Protein AF-A0A9N8QDC1-F1 (afdb_monomer_lite)

Radius of gyration: 28.28 Å; chains: 1; bounding box: 71×80×56 Å

Sequence (174 aa):
MQNKDEKDVITYRRSDTLEDVESVKEQYFSRNVVYALGLEDFGNGDDHCEAHYQGASHLERGQNYREALRSLPGGAPESHSFDLVPDTSHQDYKMISSPDALWHLFGEDLNVRRTTSRSKSGSGSDSGKSSNRVNGSGNSGNGGTSAGQPRFSRLSFGSLAGVALAGALFVGMA

Structure (mmCIF, N/CA/C/O backbone):
data_AF-A0A9N8QDC1-F1
#
_entry.id   AF-A0A9N8QDC1-F1
#
loop_
_atom_site.group_PDB
_atom_site.id
_atom_site.type_symbol
_atom_site.label_atom_id
_atom_site.label_alt_id
_atom_site.label_comp_id
_atom_site.label_asym_id
_atom_site.label_entity_id
_atom_site.label_seq_id
_atom_site.pdbx_PDB_ins_code
_atom_site.Cartn_x
_atom_site.Cartn_y
_atom_site.Cartn_z
_atom_site.occupancy
_atom_site.B_iso_or_equiv
_atom_site.auth_seq_id
_atom_site.auth_comp_id
_atom_site.auth_asym_id
_atom_site.auth_atom_id
_atom_site.pdbx_PDB_model_num
ATOM 1 N N . MET A 1 1 ? -14.831 11.101 22.172 1.00 46.69 1 MET A N 1
ATOM 2 C CA . MET A 1 1 ? -14.549 11.550 20.791 1.00 46.69 1 MET A CA 1
ATOM 3 C C . MET A 1 1 ? -15.651 12.518 20.401 1.00 46.69 1 MET A C 1
ATOM 5 O O . MET A 1 1 ? -16.798 12.241 20.714 1.00 46.69 1 MET A O 1
ATOM 9 N N . GLN A 1 2 ? -15.300 13.700 19.894 1.00 47.88 2 GLN A N 1
ATOM 10 C CA . GLN A 1 2 ? -16.259 14.776 19.618 1.00 47.88 2 GLN A CA 1
ATOM 11 C C . GLN A 1 2 ? -17.210 14.374 18.482 1.00 47.88 2 GLN A C 1
ATOM 13 O O . GLN A 1 2 ? -16.758 13.792 17.497 1.00 47.88 2 GLN A O 1
ATOM 18 N N . ASN A 1 3 ? -18.499 14.695 18.636 1.00 53.34 3 ASN A N 1
ATOM 19 C CA . ASN A 1 3 ? -19.496 14.625 17.569 1.00 53.34 3 ASN A CA 1
ATOM 20 C C . ASN A 1 3 ? -18.978 15.458 16.391 1.00 53.34 3 ASN A C 1
ATOM 22 O O . ASN A 1 3 ? -18.872 16.678 16.513 1.00 53.34 3 ASN A O 1
ATOM 26 N N . LYS A 1 4 ? -18.578 14.80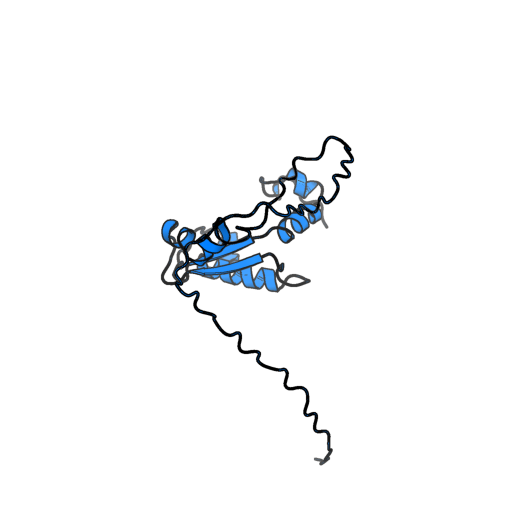8 15.296 1.00 59.44 4 LYS A N 1
ATOM 27 C CA . LYS A 1 4 ? -18.212 15.512 14.065 1.00 59.44 4 LYS A CA 1
ATOM 28 C C . LYS A 1 4 ? -19.496 15.898 13.343 1.00 59.44 4 LYS A C 1
ATOM 30 O O . LYS A 1 4 ? -20.404 15.075 13.246 1.00 59.44 4 LYS A O 1
ATOM 35 N N . ASP A 1 5 ? -19.565 17.130 12.847 1.00 70.38 5 ASP A N 1
ATOM 36 C CA . ASP A 1 5 ? -20.672 17.548 11.993 1.00 70.38 5 ASP A CA 1
ATOM 37 C C . ASP A 1 5 ? -20.720 16.654 10.747 1.00 70.38 5 ASP A C 1
ATOM 39 O O . ASP A 1 5 ? -19.682 16.279 10.203 1.00 70.38 5 ASP A O 1
ATOM 43 N N . GLU A 1 6 ? -21.923 16.348 10.255 1.00 72.19 6 GLU A N 1
ATOM 44 C CA . GLU A 1 6 ? -22.143 15.480 9.086 1.00 72.19 6 GLU A CA 1
ATOM 45 C C . GLU A 1 6 ? -21.295 15.897 7.868 1.00 72.19 6 GLU A C 1
ATOM 47 O O . GLU A 1 6 ? -20.765 15.060 7.134 1.00 72.19 6 GLU A O 1
ATOM 52 N N . LYS A 1 7 ? -21.127 17.210 7.690 1.00 72.25 7 LYS A N 1
ATOM 53 C CA . LYS A 1 7 ? -20.343 17.831 6.614 1.00 72.25 7 LYS A CA 1
ATOM 54 C C . LYS A 1 7 ? -18.840 17.520 6.679 1.00 72.25 7 LYS A C 1
ATOM 56 O O . LYS A 1 7 ? -18.177 17.578 5.650 1.00 72.25 7 LYS A O 1
ATOM 61 N N . ASP A 1 8 ? -18.320 17.171 7.856 1.00 73.62 8 ASP A N 1
ATOM 62 C CA . ASP A 1 8 ? -16.899 16.878 8.085 1.00 73.62 8 ASP A CA 1
ATOM 63 C C . ASP A 1 8 ? -16.592 15.371 7.939 1.00 73.62 8 ASP A C 1
ATOM 65 O O . ASP A 1 8 ? -15.474 14.920 8.205 1.00 73.62 8 ASP A O 1
ATOM 69 N N . VAL A 1 9 ? -17.586 14.572 7.531 1.00 76.56 9 VAL A N 1
ATOM 70 C CA . VAL A 1 9 ? -17.470 13.127 7.330 1.00 76.56 9 VAL A CA 1
ATOM 71 C C . VAL A 1 9 ? -17.576 12.792 5.841 1.00 76.56 9 VAL A C 1
ATOM 73 O O . VAL A 1 9 ? -18.493 13.234 5.137 1.00 76.56 9 VAL A O 1
ATOM 76 N N . ILE A 1 10 ? -16.636 11.970 5.364 1.00 79.00 10 ILE A N 1
ATOM 77 C CA . ILE A 1 10 ? -16.591 11.472 3.984 1.00 79.00 10 ILE A CA 1
ATOM 78 C C . ILE A 1 10 ? -17.947 10.895 3.552 1.00 79.00 10 ILE A C 1
ATOM 80 O O . ILE A 1 10 ? -18.615 10.203 4.313 1.00 79.00 10 ILE A O 1
ATOM 84 N N . THR A 1 11 ? -18.371 11.180 2.315 1.00 85.50 11 THR A N 1
ATOM 85 C CA . THR A 1 11 ? -19.681 10.731 1.800 1.00 85.50 11 THR A CA 1
ATOM 86 C C . THR A 1 11 ? -19.814 9.213 1.801 1.00 85.50 11 THR A C 1
ATOM 88 O O . THR A 1 11 ? -20.883 8.678 2.095 1.00 85.50 11 THR A O 1
ATOM 91 N N . TYR A 1 12 ? -18.729 8.502 1.498 1.00 83.69 12 TYR A N 1
ATOM 92 C CA . TYR A 1 12 ? -18.721 7.049 1.550 1.00 83.69 12 TYR A CA 1
ATOM 93 C C . TYR A 1 12 ? -18.806 6.558 3.001 1.00 83.69 12 TYR A C 1
ATOM 95 O O . TYR A 1 12 ? -17.956 6.895 3.820 1.00 83.69 12 TYR A O 1
ATOM 103 N N . ARG A 1 13 ? -19.826 5.737 3.295 1.00 84.50 13 ARG A N 1
ATOM 104 C CA . ARG A 1 13 ? -20.126 5.178 4.629 1.00 84.50 13 ARG A CA 1
ATOM 105 C C . ARG A 1 13 ? -20.351 6.216 5.734 1.00 84.50 13 ARG A C 1
ATOM 107 O O . ARG A 1 13 ? -20.135 5.916 6.906 1.00 84.50 13 ARG A O 1
ATOM 114 N N . ARG A 1 14 ? -20.840 7.410 5.377 1.00 88.44 14 ARG A N 1
ATOM 115 C CA . ARG A 1 14 ? -21.120 8.476 6.346 1.00 88.44 14 ARG A CA 1
ATOM 116 C C . ARG A 1 14 ? -22.014 8.012 7.500 1.00 88.44 14 ARG A C 1
ATOM 118 O O . ARG A 1 14 ? -21.666 8.247 8.651 1.00 88.44 14 ARG A O 1
ATOM 125 N N . SER A 1 15 ? -23.129 7.344 7.195 1.00 88.94 15 SER A N 1
ATOM 126 C CA . SER A 1 15 ? -24.059 6.806 8.199 1.00 88.94 15 SER A CA 1
ATOM 127 C C . SER A 1 15 ? -23.339 5.915 9.207 1.00 88.94 15 SER A C 1
ATOM 129 O O . SER A 1 15 ? -23.387 6.182 10.401 1.00 88.94 15 SER A O 1
ATOM 131 N N . ASP A 1 16 ? -22.575 4.940 8.716 1.00 88.94 16 ASP A N 1
ATOM 132 C CA . ASP A 1 16 ? -21.873 3.966 9.551 1.00 88.94 16 ASP A CA 1
ATOM 133 C C . ASP A 1 16 ? -20.843 4.655 10.451 1.00 88.94 16 ASP A C 1
ATOM 135 O O . ASP A 1 16 ? -20.706 4.316 11.618 1.00 88.94 16 ASP A O 1
ATOM 139 N N . THR A 1 17 ? -20.130 5.656 9.926 1.00 88.31 17 THR A N 1
ATOM 140 C CA . THR A 1 17 ? -19.155 6.419 10.717 1.00 88.31 17 THR A CA 1
ATOM 141 C C . THR A 1 17 ? -19.798 7.360 11.733 1.00 88.31 17 THR A C 1
ATOM 143 O O . THR A 1 17 ? -19.171 7.657 12.744 1.00 88.31 17 THR A O 1
ATOM 146 N N . LEU A 1 18 ? -21.013 7.857 11.484 1.00 87.75 18 LEU A N 1
ATOM 147 C CA . LEU A 1 18 ? -21.744 8.676 12.456 1.00 87.75 18 LEU A CA 1
ATOM 148 C C . LEU A 1 18 ? -22.352 7.816 13.570 1.00 87.75 18 LEU A C 1
ATOM 150 O O . LEU A 1 18 ? -22.450 8.280 14.703 1.00 87.75 18 LEU A O 1
ATOM 154 N N . GLU A 1 19 ? -22.737 6.580 13.251 1.00 89.69 19 GLU A N 1
ATOM 155 C CA . GLU A 1 19 ? -23.259 5.609 14.213 1.00 89.69 19 GLU A CA 1
ATOM 156 C C . GLU A 1 19 ? -22.143 4.995 15.068 1.00 89.69 19 GLU A C 1
ATOM 158 O O . GLU A 1 19 ? -22.218 5.030 16.296 1.00 89.69 19 GLU A O 1
ATOM 163 N N . ASP A 1 20 ? -21.106 4.446 14.428 1.00 90.38 20 ASP A N 1
ATOM 164 C CA . ASP A 1 20 ? -20.010 3.747 15.096 1.00 90.38 20 ASP A CA 1
ATOM 165 C C . ASP A 1 20 ? -18.712 3.774 14.267 1.00 90.38 20 ASP A C 1
ATOM 167 O O . ASP A 1 20 ? -18.434 2.923 13.415 1.00 90.38 20 ASP A O 1
ATOM 171 N N . VAL A 1 21 ? -17.861 4.757 14.568 1.00 89.19 21 VAL A N 1
ATOM 172 C CA . VAL A 1 21 ? -16.524 4.883 13.966 1.00 89.19 21 VAL A CA 1
ATOM 173 C C . VAL A 1 21 ? -15.652 3.654 14.235 1.00 89.19 21 VAL A C 1
ATOM 175 O O . VAL A 1 21 ? -14.810 3.316 13.398 1.00 89.19 21 VAL A O 1
ATOM 178 N N . GLU A 1 22 ? -15.796 3.009 15.392 1.00 91.25 22 GLU A N 1
ATOM 179 C CA . GLU A 1 22 ? -14.887 1.936 15.787 1.00 91.25 22 GLU A CA 1
ATOM 180 C C . GLU A 1 22 ? -15.192 0.653 15.014 1.00 91.25 22 GLU A C 1
ATOM 182 O O . GLU A 1 22 ? -14.280 0.075 14.425 1.00 91.25 22 GLU A O 1
ATOM 187 N N . SER A 1 23 ? -16.472 0.314 14.845 1.00 92.31 23 SER A N 1
ATOM 188 C CA . SER A 1 23 ? -16.906 -0.772 13.952 1.00 92.31 23 SER A CA 1
ATOM 189 C C . SER A 1 23 ? -16.387 -0.596 12.517 1.00 92.31 23 SER A C 1
ATOM 191 O O . SER A 1 23 ? -15.911 -1.545 11.884 1.00 92.31 23 SER A O 1
ATOM 193 N N . VAL A 1 24 ? -16.388 0.638 11.996 1.00 91.56 24 VAL A N 1
ATOM 194 C CA . VAL A 1 24 ? -15.843 0.930 10.659 1.00 91.56 24 VAL A CA 1
ATOM 195 C C . VAL A 1 24 ? -14.339 0.642 10.581 1.00 91.56 24 VAL A C 1
ATOM 197 O O . VAL A 1 24 ? -13.881 0.086 9.574 1.00 91.56 24 VAL A O 1
ATOM 200 N N . LYS A 1 25 ? -13.572 0.991 11.621 1.00 90.62 25 LYS A N 1
ATOM 201 C CA . LYS A 1 25 ? -12.129 0.710 11.691 1.00 90.62 25 LYS A CA 1
ATOM 202 C C . LYS A 1 25 ? -11.838 -0.773 11.872 1.00 90.62 25 LYS A C 1
ATOM 204 O O . LYS A 1 25 ? -11.004 -1.306 11.148 1.00 90.62 25 LYS A O 1
ATOM 209 N N . GLU A 1 26 ? -12.532 -1.453 12.777 1.00 92.25 26 GLU A N 1
ATOM 210 C CA . GLU A 1 26 ? -12.371 -2.895 12.996 1.00 92.25 26 GLU A CA 1
ATOM 211 C C . GLU A 1 26 ? -12.668 -3.679 11.715 1.00 92.25 26 GLU A C 1
ATOM 213 O O . GLU A 1 26 ? -11.930 -4.590 11.325 1.00 92.25 26 GLU A O 1
ATOM 218 N N . GLN A 1 27 ? -13.703 -3.271 10.978 1.00 92.94 27 GLN A N 1
ATOM 219 C CA . GLN A 1 27 ? -13.994 -3.853 9.676 1.00 92.94 27 GLN A CA 1
ATOM 220 C C . GLN A 1 27 ? -12.877 -3.587 8.657 1.00 92.94 27 GLN A C 1
ATOM 222 O O . GLN A 1 27 ? -12.616 -4.425 7.800 1.00 92.94 27 GLN A O 1
ATOM 227 N N . TYR A 1 28 ? -12.229 -2.424 8.700 1.00 92.31 28 TYR A N 1
ATOM 228 C CA . TYR A 1 28 ? -11.086 -2.142 7.836 1.00 92.31 28 TYR A CA 1
ATOM 229 C C . TYR A 1 28 ? -9.876 -3.020 8.181 1.00 92.31 28 TYR A C 1
ATOM 231 O O . TYR A 1 28 ? -9.305 -3.658 7.295 1.00 92.31 28 TYR A O 1
ATOM 239 N N . PHE A 1 29 ? -9.523 -3.096 9.463 1.00 93.81 29 PHE A N 1
ATOM 240 C CA . PHE A 1 29 ? -8.372 -3.863 9.934 1.00 93.81 29 PHE A CA 1
ATOM 241 C C . PHE A 1 29 ? -8.554 -5.377 9.799 1.00 93.81 29 PHE A C 1
ATOM 243 O O . PHE A 1 29 ? -7.569 -6.083 9.645 1.00 93.81 29 PHE A O 1
ATOM 250 N N . SER A 1 30 ? -9.791 -5.879 9.779 1.00 94.69 30 SER A N 1
ATOM 251 C CA . SER A 1 30 ? -10.082 -7.307 9.559 1.00 94.69 30 SER A CA 1
ATOM 252 C C . SER A 1 30 ? -10.076 -7.746 8.090 1.00 94.69 30 SER A C 1
ATOM 254 O O . SER A 1 30 ? -10.208 -8.938 7.810 1.00 94.69 30 SER A O 1
ATOM 256 N N . ARG A 1 31 ? -9.950 -6.821 7.130 1.00 94.38 31 ARG A N 1
ATOM 257 C CA . ARG A 1 31 ? -9.852 -7.175 5.705 1.00 94.38 31 ARG A CA 1
ATOM 258 C C . ARG A 1 31 ? -8.457 -7.673 5.361 1.00 94.38 31 ARG A C 1
ATOM 260 O O . ARG A 1 31 ? -7.473 -7.209 5.928 1.00 94.38 31 ARG A O 1
ATOM 267 N N . ASN A 1 32 ? -8.397 -8.531 4.347 1.00 94.62 32 ASN A N 1
ATOM 268 C CA . ASN A 1 32 ? -7.163 -8.812 3.628 1.00 94.62 32 ASN A CA 1
ATOM 269 C C . ASN A 1 32 ? -6.958 -7.700 2.596 1.00 94.62 32 ASN A C 1
ATOM 271 O O . ASN A 1 32 ? -7.783 -7.557 1.688 1.00 94.62 32 ASN A O 1
ATOM 275 N N . VAL A 1 33 ? -5.923 -6.880 2.773 1.00 96.56 33 VAL A N 1
ATOM 276 C CA . VAL A 1 33 ? -5.654 -5.716 1.915 1.00 96.56 33 VAL A CA 1
ATOM 277 C C . VAL A 1 33 ? -4.213 -5.759 1.441 1.00 96.56 33 VAL A C 1
ATOM 279 O O . VAL A 1 33 ? -3.295 -5.808 2.250 1.00 96.56 33 VAL A O 1
ATOM 282 N N . VAL A 1 34 ? -4.027 -5.694 0.128 1.00 96.88 34 VAL A N 1
ATOM 283 C CA . VAL A 1 34 ? -2.711 -5.625 -0.506 1.00 96.88 34 VAL A CA 1
ATOM 284 C C . VAL A 1 34 ? -2.542 -4.223 -1.080 1.00 96.88 34 VAL A C 1
ATOM 286 O O . VAL A 1 34 ? -3.344 -3.796 -1.915 1.00 96.88 34 VAL A O 1
ATOM 289 N N . TYR A 1 35 ? -1.517 -3.498 -0.637 1.00 97.44 35 TYR A N 1
ATOM 290 C CA . TYR A 1 35 ? -1.139 -2.204 -1.206 1.00 97.44 35 TYR A CA 1
ATOM 291 C C . TYR A 1 35 ? 0.034 -2.405 -2.165 1.00 97.44 35 TYR A C 1
ATOM 293 O O . TYR A 1 35 ? 1.166 -2.618 -1.734 1.00 97.44 35 TYR A O 1
ATOM 301 N N . ALA A 1 36 ? -0.221 -2.321 -3.466 1.00 97.75 36 ALA A N 1
ATOM 302 C CA . ALA A 1 36 ? 0.826 -2.423 -4.475 1.00 97.75 36 ALA A CA 1
ATOM 303 C C . ALA A 1 36 ? 1.372 -1.031 -4.828 1.00 97.75 36 ALA A C 1
ATOM 305 O O . ALA A 1 36 ? 0.604 -0.136 -5.184 1.00 97.75 36 ALA A O 1
ATOM 306 N N . LEU A 1 37 ? 2.693 -0.854 -4.754 1.00 98.19 37 LEU A N 1
ATOM 307 C CA . LEU A 1 37 ? 3.390 0.396 -5.065 1.00 98.19 37 LEU A CA 1
ATOM 308 C C . LEU A 1 37 ? 4.355 0.192 -6.237 1.00 98.19 37 LEU A C 1
ATOM 310 O O . LEU A 1 37 ? 5.266 -0.632 -6.157 1.00 98.19 37 LEU A O 1
ATOM 314 N N . GLY A 1 38 ? 4.185 0.969 -7.307 1.00 98.12 38 GLY A N 1
ATOM 315 C CA . GLY A 1 38 ? 5.151 1.025 -8.403 1.00 98.12 38 GLY A CA 1
ATOM 316 C C . GLY A 1 38 ? 6.407 1.782 -7.976 1.00 98.12 38 GLY A C 1
ATOM 317 O O . GLY A 1 38 ? 6.321 2.932 -7.541 1.00 98.12 38 GLY A O 1
ATOM 318 N N . LEU A 1 39 ? 7.581 1.158 -8.093 1.00 98.19 39 LEU A N 1
ATOM 319 C CA . LEU A 1 39 ? 8.848 1.756 -7.648 1.00 98.19 39 LEU A CA 1
ATOM 320 C C . LEU A 1 39 ? 9.322 2.941 -8.505 1.00 98.19 39 LEU A C 1
ATOM 322 O O . LEU A 1 39 ? 10.240 3.652 -8.099 1.00 98.19 39 LEU A O 1
ATOM 326 N N . GLU A 1 40 ? 8.682 3.181 -9.648 1.00 98.19 40 GLU A N 1
ATOM 327 C CA . GLU A 1 40 ? 8.928 4.333 -10.518 1.00 98.19 40 GLU A CA 1
ATOM 328 C C . GLU A 1 40 ? 7.745 5.322 -10.546 1.00 98.19 40 GLU A C 1
ATOM 330 O O . GLU A 1 40 ? 7.682 6.205 -11.408 1.00 98.19 40 GLU A O 1
ATOM 335 N N . ASP A 1 41 ? 6.762 5.188 -9.644 1.00 97.75 41 ASP A N 1
ATOM 336 C CA . ASP A 1 41 ? 5.574 6.054 -9.615 1.00 97.75 41 ASP A CA 1
ATOM 337 C C . ASP A 1 41 ? 5.831 7.374 -8.865 1.00 97.75 41 ASP A C 1
ATOM 339 O O . ASP A 1 41 ? 5.322 7.636 -7.773 1.00 97.75 41 ASP A O 1
ATOM 343 N N . PHE A 1 42 ? 6.669 8.219 -9.470 1.00 97.38 42 PHE A N 1
ATOM 344 C CA . PHE A 1 42 ? 7.043 9.539 -8.949 1.00 97.38 42 PHE A CA 1
ATOM 345 C C . PHE A 1 42 ? 6.061 10.659 -9.341 1.00 97.38 42 PHE A C 1
ATOM 347 O O . PHE A 1 42 ? 6.347 11.835 -9.115 1.00 97.38 42 PHE A O 1
ATOM 354 N N . GLY A 1 43 ? 4.923 10.326 -9.959 1.00 95.50 43 GLY A N 1
ATOM 355 C CA . GLY A 1 43 ? 3.909 11.310 -10.340 1.00 95.50 43 GLY A CA 1
ATOM 356 C C . GLY A 1 43 ? 3.257 11.964 -9.117 1.00 95.50 43 GLY A C 1
ATOM 357 O O . GLY A 1 43 ? 3.052 11.305 -8.101 1.00 95.50 43 GLY A O 1
ATOM 358 N N . ASN A 1 44 ? 2.918 13.256 -9.215 1.00 91.94 44 ASN A N 1
ATOM 359 C CA . ASN A 1 44 ? 2.299 14.001 -8.108 1.00 91.94 44 ASN A CA 1
ATOM 360 C C . ASN A 1 44 ? 0.857 13.541 -7.818 1.00 91.94 44 ASN A C 1
ATOM 362 O O . ASN A 1 44 ? 0.437 13.498 -6.667 1.00 91.94 44 ASN A O 1
ATOM 366 N N . GLY A 1 45 ? 0.092 13.189 -8.855 1.00 91.19 45 GLY A N 1
ATOM 367 C CA . GLY A 1 45 ? -1.329 12.874 -8.707 1.00 91.19 45 GLY A CA 1
ATOM 368 C C . GLY A 1 45 ? -2.138 14.087 -8.249 1.00 91.19 45 GLY A C 1
ATOM 369 O O . GLY A 1 45 ? -2.028 15.156 -8.842 1.00 91.19 45 GLY A O 1
ATOM 370 N N . ASP A 1 46 ? -2.941 13.899 -7.200 1.00 92.62 46 ASP A N 1
ATOM 371 C CA . ASP A 1 46 ? -3.698 14.957 -6.516 1.00 92.62 46 ASP A CA 1
ATOM 372 C C . ASP A 1 46 ? -2.762 16.033 -5.929 1.00 92.62 46 ASP A C 1
ATOM 374 O O . ASP A 1 46 ? -1.804 15.695 -5.231 1.00 92.62 46 ASP A O 1
ATOM 378 N N . ASP A 1 47 ? -3.034 17.306 -6.216 1.00 94.25 47 ASP A N 1
ATOM 379 C CA . ASP A 1 47 ? -2.249 18.484 -5.830 1.00 94.25 47 ASP A CA 1
ATOM 380 C C . ASP A 1 47 ? -2.862 19.295 -4.671 1.00 94.25 47 ASP A C 1
ATOM 382 O O . ASP A 1 47 ? -2.352 20.361 -4.313 1.00 94.25 47 ASP A O 1
ATOM 386 N N . HIS A 1 48 ? -3.925 18.797 -4.035 1.00 94.50 48 HIS A N 1
ATOM 387 C CA . HIS A 1 48 ? -4.487 19.429 -2.843 1.00 94.50 48 HIS A CA 1
ATOM 388 C C . HIS A 1 48 ? -3.567 19.264 -1.620 1.00 94.50 48 HIS A C 1
ATOM 390 O O . HIS A 1 48 ? -2.750 18.341 -1.517 1.00 94.50 48 HIS A O 1
ATOM 396 N N . CYS A 1 49 ? -3.710 20.167 -0.646 1.00 94.50 49 CYS A N 1
ATOM 397 C CA . CYS A 1 49 ? -2.872 20.213 0.557 1.00 94.50 49 CYS A CA 1
ATOM 398 C C . CYS A 1 49 ? -2.881 18.892 1.344 1.00 94.50 49 CYS A C 1
ATOM 400 O O . CYS A 1 49 ? -1.849 18.461 1.858 1.00 94.50 49 CYS A O 1
ATOM 402 N N . GLU A 1 50 ? -4.035 18.236 1.427 1.00 93.06 50 GLU A N 1
ATOM 403 C CA . GLU A 1 50 ? -4.243 16.967 2.124 1.00 93.06 50 GLU A CA 1
ATOM 404 C C . GLU A 1 50 ? -3.466 15.820 1.470 1.00 93.06 50 GLU A C 1
ATOM 406 O O . GLU A 1 50 ? -3.008 14.906 2.160 1.00 93.06 50 GLU A O 1
ATOM 411 N N . ALA A 1 51 ? -3.302 15.874 0.148 1.00 94.75 51 ALA A N 1
ATOM 412 C CA . ALA A 1 51 ? -2.523 14.912 -0.614 1.00 94.75 51 ALA A CA 1
ATOM 413 C C . ALA A 1 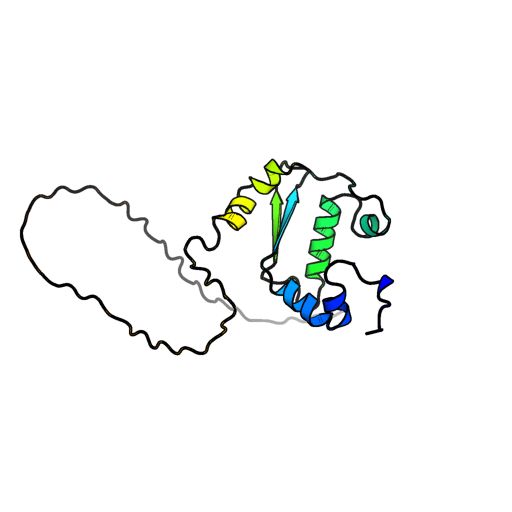51 ? -1.018 15.177 -0.447 1.00 94.75 51 ALA A C 1
ATOM 415 O O . ALA A 1 51 ? -0.251 14.251 -0.179 1.00 94.75 51 ALA A O 1
ATOM 416 N N . HIS A 1 52 ? -0.603 16.447 -0.483 1.00 95.31 52 HIS A N 1
ATOM 417 C CA . HIS A 1 52 ? 0.782 16.845 -0.212 1.00 95.31 52 HIS A CA 1
ATOM 418 C C . HIS A 1 52 ? 1.244 16.522 1.210 1.00 95.31 52 HIS A C 1
ATOM 420 O O . HIS A 1 52 ? 2.401 16.151 1.397 1.00 95.31 52 HIS A O 1
ATOM 426 N N . TYR A 1 53 ? 0.352 16.593 2.202 1.00 96.25 53 TYR A N 1
ATOM 427 C CA . TYR A 1 53 ? 0.651 16.145 3.566 1.00 96.25 53 TYR A CA 1
ATOM 428 C C . TYR A 1 53 ? 1.063 14.665 3.618 1.00 96.25 53 TYR A C 1
ATOM 430 O O . TYR A 1 53 ? 1.878 14.277 4.452 1.00 96.25 53 TYR A O 1
ATOM 438 N N . GLN A 1 54 ? 0.522 13.838 2.721 1.00 97.19 54 GLN A N 1
ATOM 439 C CA . GLN A 1 54 ? 0.835 12.411 2.653 1.00 97.19 54 GLN A CA 1
ATOM 440 C C . GLN A 1 54 ? 2.136 12.133 1.884 1.00 97.19 54 GLN A C 1
ATOM 442 O O . GLN A 1 54 ? 2.734 11.081 2.087 1.00 97.19 54 GLN A O 1
ATOM 447 N N . GLY A 1 55 ? 2.589 13.044 1.017 1.00 97.00 55 GLY A N 1
ATOM 448 C CA . GLY A 1 55 ? 3.817 12.913 0.223 1.00 97.00 55 GLY A CA 1
ATOM 449 C C . GLY A 1 55 ? 3.741 13.655 -1.118 1.00 97.00 55 GLY A C 1
ATOM 450 O O . GLY A 1 55 ? 2.654 13.983 -1.606 1.00 97.00 55 GLY A O 1
ATOM 451 N N . ALA A 1 56 ? 4.897 13.901 -1.738 1.00 95.56 56 ALA A N 1
ATOM 452 C CA . ALA A 1 56 ? 5.027 14.640 -2.998 1.00 95.56 56 ALA A CA 1
ATOM 453 C C . ALA A 1 56 ? 4.854 13.772 -4.259 1.00 95.56 56 ALA A C 1
ATOM 455 O O . ALA A 1 56 ? 4.779 14.305 -5.363 1.00 95.56 56 ALA A O 1
ATOM 456 N N . SER A 1 57 ? 4.790 12.447 -4.115 1.00 97.06 57 SER A N 1
ATOM 457 C CA . SER A 1 57 ? 4.525 11.509 -5.213 1.00 97.06 57 SER A CA 1
ATOM 458 C C . SER A 1 57 ? 3.658 10.334 -4.768 1.00 97.06 57 SER A C 1
ATOM 460 O O . SER A 1 57 ? 3.546 10.074 -3.568 1.00 97.06 57 SER A O 1
ATOM 462 N N . HIS A 1 58 ? 3.078 9.586 -5.711 1.00 97.44 58 HIS A N 1
ATOM 463 C CA . HIS A 1 58 ? 2.330 8.361 -5.401 1.00 97.44 58 HIS A CA 1
ATOM 464 C C . HIS A 1 58 ? 3.159 7.357 -4.588 1.00 97.44 58 HIS A C 1
ATOM 466 O O . HIS A 1 58 ? 2.683 6.850 -3.568 1.00 97.44 58 HIS A O 1
ATOM 472 N N . LEU A 1 59 ? 4.411 7.111 -4.990 1.00 97.81 59 LEU A N 1
ATOM 473 C CA . LEU A 1 59 ? 5.305 6.204 -4.272 1.00 97.81 59 LEU A CA 1
ATOM 474 C C . LEU A 1 59 ? 5.589 6.691 -2.845 1.00 97.81 59 LEU A C 1
ATOM 476 O O . LEU A 1 59 ? 5.493 5.905 -1.902 1.00 97.81 59 LEU A O 1
ATOM 480 N N . GLU A 1 60 ? 5.898 7.979 -2.671 1.00 97.81 60 GLU A N 1
ATOM 481 C CA . GLU A 1 60 ? 6.160 8.551 -1.344 1.00 97.81 60 GLU A CA 1
ATOM 482 C C . GLU A 1 60 ? 4.918 8.480 -0.446 1.00 97.81 60 GLU A C 1
ATOM 484 O O . GLU A 1 60 ? 5.021 8.082 0.714 1.00 97.81 60 GLU A O 1
ATOM 489 N N . ARG A 1 61 ? 3.728 8.763 -0.990 1.00 98.38 61 ARG A N 1
ATOM 490 C CA . ARG A 1 61 ? 2.456 8.621 -0.264 1.00 98.38 61 ARG A CA 1
ATOM 491 C C . ARG A 1 61 ? 2.236 7.191 0.210 1.00 98.38 61 ARG A C 1
ATOM 493 O O . ARG A 1 61 ? 1.893 6.981 1.370 1.00 98.38 61 ARG A O 1
ATOM 500 N N . GLY A 1 62 ? 2.480 6.205 -0.651 1.00 97.38 62 GLY A N 1
ATOM 501 C CA . GLY A 1 62 ? 2.379 4.791 -0.289 1.00 97.38 62 GLY A CA 1
ATOM 502 C C . GLY A 1 62 ? 3.373 4.372 0.799 1.00 97.38 62 GLY A C 1
ATOM 503 O O . GLY A 1 62 ? 3.012 3.646 1.727 1.00 97.38 62 GLY A O 1
ATOM 504 N N . GLN A 1 63 ? 4.613 4.860 0.728 1.00 98.00 63 GLN A N 1
ATOM 505 C CA . GLN A 1 63 ? 5.640 4.598 1.742 1.00 98.00 63 GLN A CA 1
ATOM 506 C C . GLN A 1 63 ? 5.287 5.245 3.085 1.00 98.00 63 GLN A C 1
ATOM 508 O O . GLN A 1 63 ? 5.328 4.571 4.114 1.00 98.00 63 GLN A O 1
ATOM 513 N N . ASN A 1 64 ? 4.863 6.508 3.078 1.00 98.19 64 ASN A N 1
ATOM 514 C CA . ASN A 1 64 ? 4.418 7.207 4.282 1.00 98.19 64 ASN A CA 1
ATOM 515 C C . ASN A 1 64 ? 3.174 6.548 4.882 1.00 98.19 64 ASN A C 1
ATOM 517 O O . ASN A 1 64 ? 3.083 6.401 6.100 1.00 98.19 64 ASN A O 1
ATOM 521 N N . TYR A 1 65 ? 2.250 6.072 4.044 1.00 97.44 65 TYR A N 1
ATOM 522 C CA . TYR A 1 65 ? 1.088 5.314 4.493 1.00 97.44 65 TYR A CA 1
ATOM 523 C C . TYR A 1 65 ? 1.480 3.991 5.169 1.00 97.44 65 TYR A C 1
ATOM 525 O O . TYR A 1 65 ? 0.936 3.643 6.220 1.00 97.44 65 TYR A O 1
ATOM 533 N N . ARG A 1 66 ? 2.475 3.278 4.626 1.00 97.19 66 ARG A N 1
ATOM 534 C CA . ARG A 1 66 ? 3.035 2.074 5.257 1.00 97.19 66 ARG A CA 1
ATOM 535 C C . ARG A 1 66 ? 3.605 2.367 6.641 1.00 97.19 66 ARG A C 1
ATOM 537 O O . ARG A 1 66 ? 3.341 1.612 7.577 1.00 97.19 66 ARG A O 1
ATOM 544 N N . GLU A 1 67 ? 4.372 3.445 6.785 1.00 97.62 67 GLU A N 1
ATOM 545 C CA . GLU A 1 67 ? 4.925 3.823 8.089 1.00 97.62 67 GLU A CA 1
ATOM 546 C C . GLU A 1 67 ? 3.830 4.298 9.058 1.00 97.62 67 GLU A C 1
ATOM 548 O O . GLU A 1 67 ? 3.857 3.941 10.237 1.00 97.62 67 GLU A O 1
ATOM 553 N N . ALA A 1 68 ? 2.805 4.998 8.561 1.00 96.69 68 ALA A N 1
ATOM 554 C CA . ALA A 1 68 ? 1.635 5.368 9.353 1.00 96.69 68 ALA A CA 1
ATOM 555 C C . ALA A 1 68 ? 0.915 4.130 9.914 1.00 96.69 68 ALA A C 1
ATOM 557 O O . ALA A 1 68 ? 0.659 4.078 11.118 1.00 96.69 68 ALA A O 1
ATOM 558 N N . LEU A 1 69 ? 0.662 3.102 9.092 1.00 95.75 69 LEU A N 1
ATOM 559 C CA . LEU A 1 69 ? 0.073 1.838 9.555 1.00 95.75 69 LEU A CA 1
ATOM 560 C C . LEU A 1 69 ? 0.938 1.149 10.615 1.00 95.75 69 LEU A C 1
ATOM 562 O O . LEU A 1 69 ? 0.417 0.679 11.623 1.00 95.75 69 LEU A O 1
ATOM 566 N N . ARG A 1 70 ? 2.261 1.118 10.428 1.00 95.62 70 ARG A N 1
ATOM 567 C CA . ARG A 1 70 ? 3.190 0.523 11.405 1.00 95.62 70 ARG A CA 1
ATOM 568 C C . ARG A 1 70 ? 3.220 1.269 12.736 1.00 95.62 70 ARG A C 1
ATOM 570 O O . ARG A 1 70 ? 3.481 0.648 13.761 1.00 95.62 70 ARG A O 1
ATOM 577 N N . SER A 1 71 ? 2.956 2.574 12.720 1.00 96.50 71 SER A N 1
ATOM 578 C CA . SER A 1 71 ? 2.912 3.411 13.924 1.00 96.50 71 SER A CA 1
ATOM 579 C C . SER A 1 71 ? 1.613 3.292 14.731 1.00 96.50 71 SER A C 1
ATOM 581 O O . SER A 1 71 ? 1.524 3.857 15.823 1.00 96.50 71 SER A O 1
ATOM 583 N N . LEU A 1 72 ? 0.603 2.574 14.222 1.00 92.81 72 LEU A N 1
ATOM 584 C CA . LEU A 1 72 ? -0.644 2.361 14.949 1.00 92.81 72 LEU A CA 1
ATOM 585 C C . LEU A 1 72 ? -0.402 1.570 16.247 1.00 92.81 72 LEU A C 1
ATOM 587 O O . LEU A 1 72 ? 0.484 0.712 16.304 1.00 92.81 72 LEU A O 1
ATOM 591 N N . PRO A 1 73 ? -1.211 1.794 17.299 1.00 90.62 73 PRO A N 1
ATOM 592 C CA . PRO A 1 73 ? -1.224 0.914 18.461 1.00 90.62 73 PRO A CA 1
ATOM 593 C C . PRO A 1 73 ? -1.543 -0.526 18.035 1.00 90.62 73 PRO A C 1
ATOM 595 O O . PRO A 1 73 ? -2.595 -0.776 17.457 1.00 90.62 73 PRO A O 1
ATOM 598 N N . GLY A 1 74 ? -0.635 -1.466 18.313 1.00 89.12 74 GLY A N 1
ATOM 599 C CA . GLY A 1 74 ? -0.740 -2.854 17.837 1.00 89.12 74 GLY A CA 1
ATOM 600 C C . GLY A 1 74 ? -0.051 -3.129 16.494 1.00 89.12 74 GLY A C 1
ATOM 601 O O . GLY A 1 74 ? 0.011 -4.283 16.084 1.00 89.12 74 GLY A O 1
ATOM 602 N N . GLY A 1 75 ? 0.533 -2.109 15.859 1.00 92.12 75 GLY A N 1
ATOM 603 C CA . GLY A 1 75 ? 1.227 -2.218 14.578 1.00 92.12 75 GLY A CA 1
ATOM 604 C C . GLY A 1 75 ? 0.283 -2.265 13.375 1.00 92.12 75 GLY A C 1
ATOM 605 O O . GLY A 1 75 ? -0.927 -2.071 13.490 1.00 92.12 75 GLY A O 1
ATOM 606 N N . ALA A 1 76 ? 0.856 -2.518 12.197 1.00 92.88 76 ALA A N 1
ATOM 607 C CA . ALA A 1 76 ? 0.068 -2.746 10.991 1.00 92.88 76 ALA A CA 1
ATOM 608 C C . ALA A 1 76 ? -0.727 -4.063 11.125 1.00 92.88 76 ALA A C 1
ATOM 610 O O . ALA A 1 76 ? -0.177 -5.030 11.659 1.00 92.88 76 ALA A O 1
ATOM 611 N N . PRO A 1 77 ? -1.980 -4.139 10.633 1.00 95.00 77 PRO A N 1
ATOM 612 C CA . PRO A 1 77 ? -2.751 -5.380 10.667 1.00 95.00 77 PRO A CA 1
ATOM 613 C C . PRO A 1 77 ? -2.017 -6.519 9.954 1.00 95.00 77 PRO A C 1
ATOM 615 O O . PRO A 1 77 ? -1.501 -6.326 8.857 1.00 95.00 77 PRO A O 1
ATOM 618 N N . GLU A 1 78 ? -2.012 -7.720 10.536 1.00 94.19 78 GLU A N 1
ATOM 619 C CA . GLU A 1 78 ? -1.333 -8.887 9.942 1.00 94.19 78 GLU A CA 1
ATOM 620 C C . GLU A 1 78 ? -1.935 -9.311 8.593 1.00 94.19 78 GLU A C 1
ATOM 622 O O . GLU A 1 78 ? -1.255 -9.918 7.770 1.00 94.19 78 GLU A O 1
ATOM 627 N N . SER A 1 79 ? -3.205 -8.979 8.351 1.00 94.69 79 SER A N 1
ATOM 628 C CA . SER A 1 79 ? -3.907 -9.229 7.088 1.00 94.69 79 SER A CA 1
ATOM 629 C C . SER A 1 79 ? -3.613 -8.183 6.006 1.00 94.69 79 SER A C 1
ATOM 631 O O . SER A 1 79 ? -4.181 -8.246 4.914 1.00 94.69 79 SER A O 1
ATOM 633 N N . HIS A 1 80 ? -2.785 -7.179 6.300 1.00 96.88 80 HIS A N 1
ATOM 634 C CA . HIS A 1 80 ? -2.412 -6.129 5.359 1.00 96.88 80 HIS A CA 1
ATOM 635 C C . HIS A 1 80 ? -0.979 -6.358 4.868 1.00 96.88 80 HIS A C 1
ATOM 637 O O . HIS A 1 80 ? -0.062 -6.516 5.673 1.00 96.88 80 HIS A O 1
ATOM 643 N N . SER A 1 81 ? -0.764 -6.333 3.555 1.00 96.06 81 SER A N 1
ATOM 644 C CA . SER A 1 81 ? 0.555 -6.511 2.933 1.00 96.06 81 SER A CA 1
ATOM 645 C C . SER A 1 81 ? 0.887 -5.379 1.962 1.00 96.06 81 SER A C 1
ATOM 647 O O . SER A 1 81 ? 0.014 -4.635 1.516 1.00 96.06 81 SER A O 1
ATOM 649 N N . PHE A 1 82 ? 2.178 -5.222 1.666 1.00 97.38 82 PHE A N 1
ATOM 650 C CA . PHE A 1 82 ? 2.685 -4.232 0.721 1.00 97.38 82 PHE A CA 1
ATOM 651 C C . PHE A 1 82 ? 3.549 -4.916 -0.327 1.00 97.38 82 PHE A C 1
ATOM 653 O O . PHE A 1 82 ? 4.583 -5.487 0.027 1.00 97.38 82 PHE A O 1
ATOM 660 N N . ASP A 1 83 ? 3.182 -4.738 -1.589 1.00 97.56 83 ASP A N 1
ATOM 661 C CA . ASP A 1 83 ? 3.927 -5.260 -2.728 1.00 97.56 83 ASP A CA 1
ATOM 662 C C . ASP A 1 83 ? 4.650 -4.112 -3.421 1.00 97.56 83 ASP A C 1
ATOM 664 O O . ASP A 1 83 ? 4.080 -3.047 -3.668 1.00 97.56 83 ASP A O 1
ATOM 668 N N . LEU A 1 84 ? 5.928 -4.315 -3.726 1.00 97.62 84 LEU A N 1
ATOM 669 C CA . LEU A 1 84 ? 6.742 -3.336 -4.437 1.00 97.62 84 LEU A CA 1
ATOM 670 C C . LEU A 1 84 ? 6.971 -3.846 -5.852 1.00 97.62 84 LEU A C 1
ATOM 672 O O . LEU A 1 84 ? 7.670 -4.838 -6.048 1.00 97.62 84 LEU A O 1
ATOM 676 N N . VAL A 1 85 ? 6.398 -3.159 -6.834 1.00 98.06 85 VAL A N 1
ATOM 677 C CA . VAL A 1 85 ? 6.453 -3.576 -8.234 1.00 98.06 85 VAL A CA 1
ATOM 678 C C . VAL A 1 85 ? 7.629 -2.862 -8.915 1.00 98.06 85 VAL A C 1
ATOM 680 O O . VAL A 1 85 ? 7.572 -1.640 -9.097 1.00 98.06 85 VAL A O 1
ATOM 683 N N . PRO A 1 86 ? 8.716 -3.577 -9.267 1.00 97.31 86 PRO A N 1
ATOM 684 C CA . PRO A 1 86 ? 9.877 -2.975 -9.918 1.00 97.31 86 PRO A CA 1
ATOM 685 C C . PRO A 1 86 ? 9.557 -2.511 -11.343 1.00 97.31 86 PRO A C 1
ATOM 687 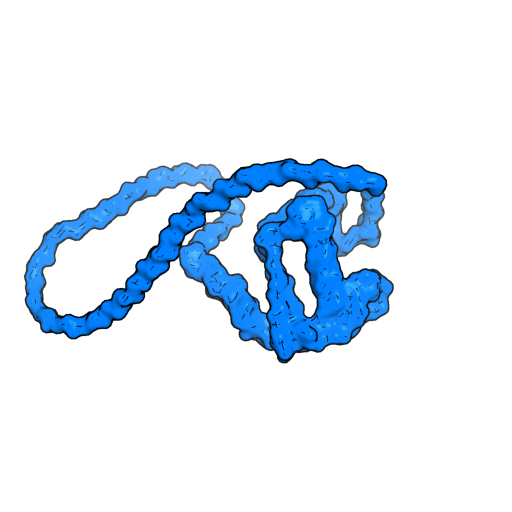O O . PRO A 1 86 ? 8.606 -2.988 -11.971 1.00 97.31 86 PRO A O 1
ATOM 690 N N . ASP A 1 87 ? 10.361 -1.570 -11.848 1.00 96.25 87 ASP A N 1
ATOM 691 C CA . ASP A 1 87 ? 10.325 -1.063 -13.232 1.00 96.25 87 ASP A CA 1
ATOM 692 C C . ASP A 1 87 ? 8.915 -0.637 -13.703 1.00 96.25 87 ASP A C 1
ATOM 694 O O . ASP A 1 87 ? 8.503 -0.830 -14.862 1.00 96.25 87 ASP A O 1
ATOM 698 N N . THR A 1 88 ? 8.124 -0.132 -12.752 1.00 97.62 88 THR A N 1
ATOM 699 C CA . THR A 1 88 ? 6.705 0.176 -12.917 1.00 97.62 88 THR A CA 1
ATOM 700 C C . THR A 1 88 ? 6.375 1.499 -12.246 1.00 97.62 88 THR A C 1
ATOM 702 O O . THR A 1 88 ? 6.657 1.713 -11.069 1.00 97.62 88 THR A O 1
ATOM 705 N N . SER A 1 89 ? 5.767 2.382 -13.027 1.00 95.94 89 SER A N 1
ATOM 706 C CA . SER A 1 89 ? 5.228 3.673 -12.621 1.00 95.94 89 SER A CA 1
ATOM 707 C C . SER A 1 89 ? 3.696 3.570 -12.581 1.00 95.94 89 SER A C 1
ATOM 709 O O . SER A 1 89 ? 3.147 2.525 -12.230 1.00 95.94 89 SER A O 1
ATOM 711 N N . HIS A 1 90 ? 2.988 4.619 -12.993 1.00 95.50 90 HIS A N 1
ATOM 712 C CA . HIS A 1 90 ? 1.528 4.665 -13.040 1.00 95.50 90 HIS A CA 1
ATOM 713 C C . HIS A 1 90 ? 0.939 3.932 -14.265 1.00 95.50 90 HIS A C 1
ATOM 715 O O . HIS A 1 90 ? 0.311 4.542 -15.133 1.00 95.50 90 HIS A O 1
ATOM 721 N N . GLN A 1 91 ? 1.201 2.625 -14.398 1.00 96.94 91 GLN A N 1
ATOM 722 C CA . GLN A 1 91 ? 0.644 1.794 -15.475 1.00 96.94 91 GLN A CA 1
ATOM 723 C C . GLN A 1 91 ? -0.194 0.632 -14.927 1.00 96.94 91 GLN A C 1
ATOM 725 O O . GLN A 1 91 ? 0.351 -0.389 -14.501 1.00 96.94 91 GLN A O 1
ATOM 730 N N . ASP A 1 92 ? -1.519 0.746 -15.045 1.00 95.44 92 ASP A N 1
ATOM 731 C CA . ASP A 1 92 ? -2.508 -0.217 -14.534 1.00 95.44 92 ASP A CA 1
ATOM 732 C C . ASP A 1 92 ? -2.180 -1.667 -14.893 1.00 95.44 92 ASP A C 1
ATOM 734 O O . ASP A 1 92 ? -2.186 -2.556 -14.040 1.00 95.44 92 ASP A O 1
ATOM 738 N N . TYR A 1 93 ? -1.857 -1.900 -16.169 1.00 96.50 93 TYR A N 1
ATOM 739 C CA . TYR A 1 93 ? -1.576 -3.240 -16.666 1.00 96.50 93 TYR A CA 1
ATOM 740 C C . TYR A 1 93 ? -0.382 -3.867 -15.945 1.00 96.50 93 TYR A C 1
ATOM 742 O O . TYR A 1 93 ? -0.494 -4.995 -15.484 1.00 96.50 93 TYR A O 1
ATOM 750 N N . LYS A 1 94 ? 0.728 -3.131 -15.793 1.00 97.12 94 LYS A N 1
ATOM 751 C CA . LYS A 1 94 ? 1.934 -3.648 -15.131 1.00 97.12 94 LYS A CA 1
ATOM 752 C C . LYS A 1 94 ? 1.692 -3.943 -13.650 1.00 97.12 94 LYS A C 1
ATOM 754 O O . LYS A 1 94 ? 2.196 -4.944 -13.151 1.00 97.12 94 LYS A O 1
ATOM 759 N N . MET A 1 95 ? 0.902 -3.109 -12.973 1.00 97.75 95 MET A N 1
ATOM 760 C CA . MET A 1 95 ? 0.560 -3.310 -11.563 1.00 97.75 95 MET A CA 1
ATOM 761 C C . MET A 1 95 ? -0.289 -4.573 -11.367 1.00 97.75 95 MET A C 1
ATOM 763 O O . MET A 1 95 ? 0.070 -5.437 -10.566 1.00 97.75 95 MET A O 1
ATOM 767 N N . ILE A 1 96 ? -1.374 -4.724 -12.139 1.00 96.00 96 ILE A N 1
ATOM 768 C CA . ILE A 1 96 ? -2.303 -5.864 -12.019 1.00 96.00 96 ILE A CA 1
ATOM 769 C C . ILE A 1 96 ? -1.684 -7.166 -12.543 1.00 96.00 96 ILE A C 1
ATOM 771 O O . ILE A 1 96 ? -1.954 -8.234 -11.998 1.00 96.00 96 ILE A O 1
ATOM 775 N N . SER A 1 97 ? -0.861 -7.103 -13.593 1.00 96.75 97 SER A N 1
ATOM 776 C CA . SER A 1 97 ? -0.200 -8.283 -14.162 1.00 96.75 97 SER A CA 1
ATOM 777 C C . SER A 1 97 ? 1.109 -8.648 -13.458 1.00 96.75 97 SER A C 1
ATOM 779 O O . SER A 1 97 ? 1.833 -9.512 -13.956 1.00 96.75 97 SER A O 1
ATOM 781 N N . SER A 1 98 ? 1.467 -7.971 -12.363 1.00 97.25 98 SER A N 1
ATOM 782 C CA . SER A 1 98 ? 2.661 -8.317 -11.594 1.00 97.25 98 SER A CA 1
ATOM 783 C C . SER A 1 98 ? 2.516 -9.723 -10.986 1.00 97.25 98 SER A C 1
ATOM 785 O O . SER A 1 98 ? 1.397 -10.142 -10.672 1.00 97.25 98 SER A O 1
ATOM 787 N N . PRO A 1 99 ? 3.615 -10.487 -10.829 1.00 97.00 99 PRO A N 1
ATOM 788 C CA . PRO A 1 99 ? 3.549 -11.827 -10.246 1.00 97.00 99 PRO A CA 1
ATOM 789 C C . PRO A 1 99 ? 2.857 -11.855 -8.878 1.00 97.00 99 PRO A C 1
ATOM 791 O O . PRO A 1 99 ? 2.030 -12.736 -8.644 1.00 97.00 99 PRO A O 1
ATOM 794 N N . ASP A 1 100 ? 3.137 -10.865 -8.027 1.00 96.88 100 ASP A N 1
ATOM 795 C CA . ASP A 1 100 ? 2.559 -10.758 -6.684 1.00 96.88 100 ASP A CA 1
ATOM 796 C C . ASP A 1 100 ? 1.057 -10.445 -6.747 1.00 96.88 100 ASP A C 1
ATOM 798 O O . ASP A 1 100 ? 0.255 -11.153 -6.138 1.00 96.88 100 ASP A O 1
ATOM 802 N N . ALA A 1 101 ? 0.633 -9.490 -7.587 1.00 96.25 101 ALA A N 1
ATOM 803 C CA . ALA A 1 101 ? -0.791 -9.197 -7.766 1.00 96.25 101 ALA A CA 1
ATOM 804 C C . ALA A 1 101 ? -1.570 -10.412 -8.296 1.00 96.25 101 ALA A C 1
ATOM 806 O O . ALA A 1 101 ? -2.656 -10.720 -7.802 1.00 96.25 101 ALA A O 1
ATOM 807 N N . LEU A 1 102 ? -1.020 -11.142 -9.272 1.00 96.56 102 LEU A N 1
ATOM 808 C CA . LEU A 1 102 ? -1.650 -12.360 -9.789 1.00 96.56 102 LEU A CA 1
ATOM 809 C C . LEU A 1 102 ? -1.714 -13.466 -8.731 1.00 96.56 102 LEU A C 1
ATOM 811 O O . LEU A 1 102 ? -2.707 -14.196 -8.675 1.00 96.56 102 LEU A O 1
ATOM 815 N N . TRP A 1 103 ? -0.690 -13.580 -7.884 1.00 96.25 103 TRP A N 1
ATOM 816 C CA . TRP A 1 103 ? -0.702 -14.498 -6.753 1.00 96.25 103 TRP A CA 1
ATOM 817 C C . TRP A 1 103 ? -1.794 -14.129 -5.744 1.00 96.25 103 TRP A C 1
ATOM 819 O O . TRP A 1 103 ? -2.617 -14.982 -5.430 1.00 96.25 103 TRP A O 1
ATOM 829 N N . HIS A 1 104 ? -1.896 -12.873 -5.315 1.00 95.25 104 HIS A N 1
ATOM 830 C CA . HIS A 1 104 ? -2.952 -12.436 -4.396 1.00 95.25 104 HIS A CA 1
ATOM 831 C C . HIS A 1 104 ? -4.366 -12.596 -4.977 1.00 95.25 104 HIS A C 1
ATOM 833 O O . HIS A 1 104 ? -5.294 -13.022 -4.288 1.00 95.25 104 HIS A O 1
ATOM 839 N N . LEU A 1 105 ? -4.553 -12.289 -6.264 1.00 92.69 105 LEU A N 1
ATOM 840 C CA . LEU A 1 105 ? -5.868 -12.350 -6.908 1.00 92.69 105 LEU A CA 1
ATOM 841 C C . LEU A 1 105 ? -6.331 -13.780 -7.204 1.00 92.69 105 LEU A C 1
ATOM 843 O O . LEU A 1 105 ? -7.520 -14.084 -7.071 1.00 92.69 105 LEU A O 1
ATOM 847 N N . PHE A 1 106 ? -5.413 -14.637 -7.655 1.00 93.50 106 PHE A N 1
ATOM 848 C CA . PHE A 1 106 ? -5.759 -15.938 -8.226 1.00 93.50 106 PHE A CA 1
ATOM 849 C C . PHE A 1 106 ? -4.992 -17.110 -7.639 1.00 93.50 106 PHE A C 1
ATOM 851 O O . PHE A 1 106 ? -5.392 -18.231 -7.910 1.00 93.50 106 PHE A O 1
ATOM 858 N N . GLY A 1 107 ? -3.890 -16.893 -6.928 1.00 92.81 107 GLY A N 1
ATOM 859 C CA . GLY A 1 107 ? -3.040 -17.942 -6.361 1.00 92.81 107 GLY A CA 1
ATOM 860 C C . GLY A 1 107 ? -3.376 -18.272 -4.909 1.00 92.81 107 GLY A C 1
ATOM 861 O O . GLY A 1 107 ? -3.456 -19.445 -4.524 1.00 92.81 107 GLY A O 1
ATOM 862 N N . GLU A 1 108 ? -3.617 -17.238 -4.111 1.00 90.88 108 GLU A N 1
ATOM 863 C CA . GLU A 1 108 ? -4.032 -17.373 -2.725 1.00 90.88 108 GLU A CA 1
ATOM 864 C C . GLU A 1 108 ? -5.365 -18.106 -2.635 1.00 90.88 108 GLU A C 1
ATOM 866 O O . GLU A 1 108 ? -6.288 -17.893 -3.425 1.00 90.88 108 GLU A O 1
ATOM 871 N N . ASP A 1 109 ? -5.463 -19.009 -1.660 1.00 86.69 109 ASP A N 1
ATOM 872 C CA . ASP A 1 109 ? -6.689 -19.751 -1.385 1.00 86.69 109 ASP A CA 1
ATOM 873 C C . ASP A 1 109 ? -7.245 -20.561 -2.570 1.00 86.69 109 ASP A C 1
ATOM 875 O O . ASP A 1 109 ? -8.399 -20.991 -2.529 1.00 86.69 109 ASP A O 1
ATOM 879 N N . LEU A 1 110 ? -6.429 -20.871 -3.587 1.00 87.25 110 LEU A N 1
ATOM 880 C CA . LEU A 1 110 ? -6.844 -21.688 -4.738 1.00 87.25 110 LEU A CA 1
ATOM 881 C C . LEU A 1 110 ? -7.481 -23.026 -4.346 1.00 87.25 110 LEU A C 1
ATOM 883 O O . LEU A 1 110 ? -8.344 -23.547 -5.048 1.00 87.25 110 LEU A O 1
ATOM 887 N N . ASN A 1 111 ? -7.056 -23.579 -3.210 1.00 85.38 111 ASN A N 1
ATOM 888 C CA . ASN A 1 111 ? -7.549 -24.845 -2.672 1.00 85.38 111 ASN A CA 1
ATOM 889 C C . ASN A 1 111 ? -8.474 -24.667 -1.456 1.00 85.38 111 ASN A C 1
ATOM 891 O O . ASN A 1 111 ? -8.854 -25.651 -0.819 1.00 85.38 111 ASN A O 1
ATOM 895 N N . VAL A 1 112 ? -8.842 -23.430 -1.117 1.00 86.25 112 VAL A N 1
ATOM 896 C CA . VAL A 1 112 ? -9.724 -23.114 0.007 1.00 86.25 112 VAL A CA 1
ATOM 897 C C . VAL A 1 112 ? -11.111 -22.803 -0.538 1.00 86.25 112 VAL A C 1
ATOM 899 O O . VAL A 1 112 ? -11.344 -21.817 -1.237 1.00 86.25 112 VAL A O 1
ATOM 902 N N . ARG A 1 113 ? -12.095 -23.634 -0.182 1.00 80.62 113 ARG A N 1
ATOM 903 C CA . ARG A 1 113 ? -13.494 -23.328 -0.487 1.00 80.62 113 ARG A CA 1
ATOM 904 C C . ARG A 1 113 ? -13.965 -22.202 0.430 1.00 80.62 113 ARG A C 1
ATOM 906 O O . ARG A 1 113 ? -14.440 -22.478 1.531 1.00 80.62 113 ARG A O 1
ATOM 913 N N . ARG A 1 114 ? -13.895 -20.951 -0.036 1.00 74.50 114 ARG A N 1
ATOM 914 C CA . ARG A 1 114 ? -14.570 -19.829 0.631 1.00 74.50 114 ARG A CA 1
ATOM 915 C C . ARG A 1 114 ? -16.066 -20.126 0.683 1.00 74.50 114 ARG A C 1
ATOM 917 O O . ARG A 1 114 ? -16.764 -20.106 -0.330 1.00 74.50 114 ARG A O 1
ATOM 924 N N . THR A 1 115 ? -16.564 -20.462 1.869 1.00 69.81 115 THR A N 1
ATOM 925 C CA . THR A 1 115 ? -18.000 -20.543 2.109 1.00 69.81 115 THR A CA 1
ATOM 926 C C . THR A 1 115 ? -18.542 -19.138 1.953 1.00 69.81 115 THR A C 1
ATOM 928 O O . THR A 1 115 ? -18.243 -18.274 2.774 1.00 69.81 115 THR A O 1
ATOM 931 N N . THR A 1 116 ? -19.314 -18.890 0.898 1.00 62.06 116 THR A N 1
ATOM 932 C CA . THR A 1 116 ? -20.103 -17.669 0.827 1.00 62.06 116 THR A CA 1
ATOM 933 C C . THR A 1 116 ? -21.039 -17.703 2.026 1.00 62.06 116 THR A C 1
ATOM 935 O O . THR A 1 116 ? -21.956 -18.522 2.106 1.00 62.06 116 THR A O 1
ATOM 938 N N . SER A 1 117 ? -20.766 -16.860 3.016 1.00 52.31 117 SER A N 1
ATOM 939 C CA . SER A 1 117 ? -21.687 -16.561 4.101 1.00 52.31 117 SER A CA 1
ATOM 940 C C . SER A 1 117 ? -22.867 -15.807 3.494 1.00 52.31 117 SER A C 1
ATOM 942 O O . SER A 1 117 ? -23.040 -14.606 3.660 1.00 52.31 117 SER A O 1
ATOM 944 N N . ARG A 1 118 ? -23.708 -16.530 2.749 1.00 49.56 118 ARG A N 1
ATOM 945 C CA . ARG A 1 118 ? -25.091 -16.131 2.542 1.00 49.56 118 ARG A CA 1
ATOM 946 C C . ARG A 1 118 ? -25.658 -16.022 3.946 1.00 49.56 118 ARG A C 1
ATOM 948 O O . ARG A 1 118 ? -25.718 -17.038 4.639 1.00 49.56 118 ARG A O 1
ATOM 955 N N . SER A 1 119 ? -25.973 -14.800 4.371 1.00 47.31 119 SER A N 1
ATOM 956 C CA . SER A 1 119 ? -26.587 -14.509 5.663 1.00 47.31 119 SER A CA 1
ATOM 957 C C . SER A 1 119 ? -27.596 -15.603 5.976 1.00 47.31 119 SER A C 1
ATOM 959 O O . SER A 1 119 ? -28.561 -15.804 5.233 1.00 47.31 119 SER A O 1
ATOM 961 N N . LYS A 1 120 ? -27.295 -16.390 7.011 1.00 42.22 120 LYS A N 1
ATOM 962 C CA . LYS A 1 120 ? -28.095 -17.532 7.430 1.00 42.22 120 LYS A CA 1
ATOM 963 C C . LYS A 1 120 ? -29.397 -16.994 8.017 1.00 42.22 120 LYS A C 1
ATOM 965 O O . LYS A 1 120 ? -29.530 -16.850 9.224 1.00 42.22 120 LYS A O 1
ATOM 970 N N . SER A 1 121 ? -30.35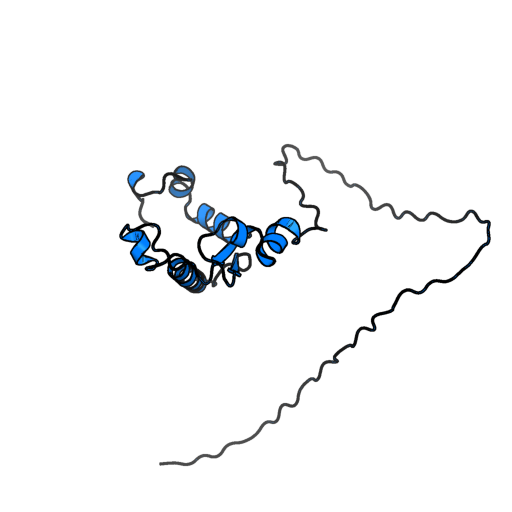7 -16.681 7.153 1.00 44.09 121 SER A N 1
ATOM 971 C CA . SER A 1 121 ? -31.763 -16.768 7.520 1.00 44.09 121 SER A CA 1
ATOM 972 C C . SER A 1 121 ? -32.084 -18.258 7.593 1.00 44.09 121 SER A C 1
ATOM 974 O O . SER A 1 121 ? -32.085 -18.947 6.574 1.00 44.09 121 SER A O 1
ATOM 976 N N . GLY A 1 122 ? -32.251 -18.768 8.812 1.00 40.47 122 GLY A N 1
ATOM 977 C CA . GLY A 1 122 ? -32.704 -20.134 9.061 1.00 40.47 122 GLY A CA 1
ATOM 978 C C . GLY A 1 122 ? -31.701 -20.993 9.826 1.00 40.47 122 GLY A C 1
ATOM 979 O O . GLY A 1 122 ? -30.730 -21.518 9.280 1.00 40.47 122 GLY A O 1
ATOM 980 N N . SER A 1 123 ? -31.987 -21.186 11.112 1.00 44.41 123 SER A N 1
ATOM 981 C CA . SER A 1 123 ? -31.488 -22.319 11.885 1.00 44.41 123 SER A CA 1
ATOM 982 C C . SER A 1 123 ? -31.972 -23.617 11.232 1.00 44.41 123 SER A C 1
ATOM 984 O O . SER A 1 123 ? -33.147 -23.959 11.300 1.00 44.41 123 SER A O 1
ATOM 986 N N . GLY A 1 124 ? -31.060 -24.313 10.564 1.00 34.66 124 GLY A N 1
ATOM 987 C CA . GLY A 1 124 ? -31.206 -25.702 10.154 1.00 34.66 124 GLY A CA 1
ATOM 988 C C . GLY A 1 124 ? -29.947 -26.429 10.592 1.00 34.66 124 GLY A C 1
ATOM 989 O O . GLY A 1 124 ? -28.865 -26.185 10.055 1.00 34.66 124 GLY A O 1
ATOM 990 N N . SER A 1 125 ? -30.066 -27.227 11.644 1.00 47.38 125 SER A N 1
ATOM 991 C CA . SER A 1 125 ? -29.066 -28.190 12.085 1.00 47.38 125 SER A CA 1
ATOM 992 C C . SER A 1 125 ? -29.014 -29.329 11.075 1.00 47.38 125 SER A C 1
ATOM 994 O O . SER A 1 125 ? -29.990 -30.067 10.969 1.00 47.38 125 SER A O 1
ATOM 996 N N . ASP A 1 126 ? -27.897 -29.491 10.369 1.00 42.88 126 ASP A N 1
ATOM 997 C CA . ASP A 1 126 ? -27.630 -30.734 9.651 1.00 42.88 126 ASP A CA 1
ATOM 998 C C . ASP A 1 126 ? -26.341 -31.362 10.179 1.00 42.88 126 ASP A C 1
ATOM 1000 O O . ASP A 1 126 ? -25.217 -30.955 9.881 1.00 42.88 126 ASP A O 1
ATOM 1004 N N . SER A 1 127 ? -26.544 -32.336 11.058 1.00 49.12 127 SER A N 1
ATOM 1005 C CA . SER A 1 127 ? -25.558 -33.290 11.537 1.00 49.12 127 SER A CA 1
ATOM 1006 C C . SER A 1 127 ? -25.298 -34.331 10.439 1.00 49.12 127 SER A C 1
ATOM 1008 O O . SER A 1 127 ? -25.708 -35.489 10.519 1.00 49.12 127 SER A O 1
ATOM 1010 N N . GLY A 1 128 ? -24.582 -33.914 9.395 1.00 37.59 128 GLY A N 1
ATOM 1011 C CA . GLY A 1 128 ? -24.185 -34.765 8.274 1.00 37.59 128 GLY A CA 1
ATOM 1012 C C . GLY A 1 128 ? -22.901 -35.545 8.557 1.00 37.59 128 GLY A C 1
ATOM 1013 O O . GLY A 1 128 ? -21.797 -35.042 8.380 1.00 37.59 128 GLY A O 1
ATOM 1014 N N . LYS A 1 129 ? -23.074 -36.784 9.016 1.00 36.25 129 LYS A N 1
ATOM 1015 C CA . LYS A 1 129 ? -22.066 -37.804 9.344 1.00 36.25 129 LYS A CA 1
ATOM 1016 C C . LYS A 1 129 ? -20.898 -37.925 8.351 1.00 36.25 129 LYS A C 1
ATOM 1018 O O . LYS A 1 129 ? -21.090 -38.065 7.147 1.00 36.25 129 LYS A O 1
ATOM 1023 N N . SER A 1 130 ? -19.698 -38.049 8.921 1.00 48.81 130 SER A N 1
ATOM 1024 C CA . SER A 1 130 ? -18.530 -38.689 8.307 1.00 48.81 130 SER A CA 1
ATOM 1025 C C . SER A 1 130 ? -18.910 -40.073 7.767 1.00 48.81 130 SER A C 1
ATOM 1027 O O . SER A 1 130 ? -19.311 -40.952 8.532 1.00 48.81 130 SER A O 1
ATOM 1029 N N . SER A 1 131 ? -18.793 -40.274 6.453 1.00 41.38 131 SER A N 1
ATOM 1030 C CA . SER A 1 131 ? -18.874 -41.598 5.837 1.00 41.38 131 SER A CA 1
ATOM 1031 C C . SER A 1 131 ? -17.540 -41.940 5.185 1.00 41.38 131 SER A C 1
ATOM 1033 O O . SER A 1 131 ? -17.224 -41.505 4.077 1.00 41.38 131 SER A O 1
ATOM 1035 N N . ASN A 1 132 ? -16.782 -42.746 5.917 1.00 45.31 132 ASN A N 1
ATOM 1036 C CA . ASN A 1 132 ? -15.613 -43.482 5.472 1.00 45.31 132 ASN A CA 1
ATOM 1037 C C . ASN A 1 132 ? -16.020 -44.389 4.291 1.00 45.31 132 ASN A C 1
ATOM 1039 O O . ASN A 1 132 ? -16.774 -45.345 4.480 1.00 45.31 132 ASN A O 1
ATOM 1043 N N . ARG A 1 133 ? -15.567 -44.099 3.065 1.00 38.31 133 ARG A N 1
ATOM 1044 C CA . ARG A 1 133 ? -15.753 -45.010 1.923 1.00 38.31 133 ARG A CA 1
ATOM 1045 C C . ARG A 1 133 ? -14.622 -46.034 1.911 1.00 38.31 133 ARG A C 1
ATOM 1047 O O . ARG A 1 133 ? -13.591 -45.825 1.284 1.00 38.31 133 ARG A O 1
ATOM 1054 N N . VAL A 1 134 ? -14.841 -47.151 2.599 1.00 41.75 134 VAL A N 1
ATOM 1055 C CA . VAL A 1 134 ? -14.146 -48.409 2.305 1.00 41.75 134 VAL A CA 1
ATOM 1056 C C . VAL A 1 134 ? -14.867 -49.030 1.114 1.00 41.75 134 VAL A C 1
ATOM 1058 O O . VAL A 1 134 ? -16.046 -49.350 1.222 1.00 41.75 134 VAL A O 1
ATOM 1061 N N . ASN A 1 135 ? -14.181 -49.187 -0.017 1.00 37.69 135 ASN A N 1
ATOM 1062 C CA . ASN A 1 135 ? -14.675 -50.002 -1.123 1.00 37.69 135 ASN A CA 1
ATOM 1063 C C . ASN A 1 135 ? -13.632 -51.085 -1.401 1.00 37.69 135 ASN A C 1
ATOM 1065 O O . ASN A 1 135 ? -12.537 -50.799 -1.882 1.00 37.69 135 ASN A O 1
ATOM 1069 N N . GLY A 1 136 ? -13.950 -52.313 -0.994 1.00 34.00 136 GLY A N 1
ATOM 1070 C CA . GLY A 1 136 ? -13.087 -53.475 -1.130 1.00 34.00 136 GLY A CA 1
ATOM 1071 C C . GLY A 1 136 ? -13.548 -54.400 -2.253 1.00 34.00 136 GLY A C 1
ATOM 1072 O O . GLY A 1 136 ? -14.686 -54.848 -2.250 1.00 34.00 136 GLY A O 1
ATOM 1073 N N . SER A 1 137 ? -12.581 -54.737 -3.111 1.00 34.62 137 SER A N 1
ATOM 1074 C CA . SER A 1 137 ? -12.392 -56.018 -3.808 1.00 34.62 137 SER A CA 1
ATOM 1075 C C . SER A 1 137 ? -13.355 -56.436 -4.931 1.00 34.62 137 SER A C 1
ATOM 1077 O O . SER A 1 137 ? -14.481 -56.867 -4.706 1.00 34.62 137 SER A O 1
ATOM 1079 N N . GLY A 1 138 ? -12.802 -56.455 -6.149 1.00 31.92 138 GLY A N 1
ATOM 1080 C CA . GLY A 1 138 ? -13.270 -57.215 -7.309 1.00 31.92 138 GLY A CA 1
ATOM 1081 C C . GLY A 1 138 ? -12.159 -57.266 -8.364 1.00 31.92 138 GLY A C 1
ATOM 1082 O O . GLY A 1 138 ? -11.897 -56.278 -9.035 1.00 31.92 138 GLY A O 1
ATOM 1083 N N . ASN A 1 139 ? -11.451 -58.393 -8.414 1.00 37.19 139 ASN A N 1
ATOM 1084 C CA . ASN A 1 139 ? -10.162 -58.651 -9.068 1.00 37.19 139 ASN A CA 1
ATOM 1085 C C . ASN A 1 139 ? -10.244 -58.983 -10.580 1.00 37.19 139 ASN A C 1
ATOM 1087 O O . ASN A 1 139 ? -11.239 -59.551 -11.021 1.00 37.19 139 ASN A O 1
ATOM 1091 N N . SER A 1 140 ? -9.113 -58.763 -11.280 1.00 34.41 140 SER A N 1
ATOM 1092 C CA . SER A 1 140 ? -8.650 -59.300 -12.589 1.00 34.41 140 SER A CA 1
ATOM 1093 C C . SER A 1 140 ? -8.536 -58.228 -13.690 1.00 34.41 140 SER A C 1
ATOM 1095 O O . SER A 1 140 ? -9.519 -57.585 -14.021 1.00 34.41 140 SER A O 1
ATOM 1097 N N . GLY A 1 141 ? -7.393 -57.962 -14.329 1.00 30.80 141 GLY A N 1
ATOM 1098 C CA . GLY A 1 141 ? -6.066 -58.557 -14.238 1.00 30.80 141 GLY A CA 1
ATOM 1099 C C . GLY A 1 141 ? -5.110 -57.919 -15.264 1.00 30.80 141 GLY A C 1
ATOM 1100 O O . GLY A 1 141 ? -5.530 -57.518 -16.340 1.00 30.80 141 GLY A O 1
ATOM 1101 N N . ASN A 1 142 ? -3.833 -57.875 -14.875 1.00 36.19 142 ASN A N 1
ATOM 1102 C CA . ASN A 1 142 ? -2.596 -58.000 -15.660 1.00 36.19 142 ASN A CA 1
ATOM 1103 C C . ASN A 1 142 ? -2.245 -57.016 -16.806 1.00 36.19 142 ASN A C 1
ATOM 1105 O O . ASN A 1 142 ? -2.909 -56.953 -17.833 1.00 36.19 142 ASN A O 1
ATOM 1109 N N . GLY A 1 143 ? -1.067 -56.388 -16.683 1.00 31.44 143 GLY A N 1
ATOM 1110 C CA . GLY A 1 143 ? -0.354 -55.730 -17.787 1.00 31.44 143 GLY A CA 1
ATOM 1111 C C . GLY A 1 143 ? 0.509 -54.556 -17.324 1.00 31.44 143 GLY A C 1
ATOM 1112 O O . GLY A 1 143 ? 0.085 -53.409 -17.396 1.00 31.44 143 GLY A O 1
ATOM 1113 N N . GLY A 1 144 ? 1.701 -54.841 -16.791 1.00 30.67 144 GLY A N 1
ATOM 1114 C CA . GLY A 1 144 ? 2.637 -53.818 -16.323 1.00 30.67 144 GLY A CA 1
ATOM 1115 C C . GLY A 1 144 ? 3.368 -53.087 -17.451 1.00 30.67 144 GLY A C 1
ATOM 1116 O O . GLY A 1 144 ? 3.600 -53.662 -18.501 1.00 30.67 144 GLY A O 1
ATOM 1117 N N . THR A 1 145 ? 3.786 -51.850 -17.177 1.00 35.88 145 THR A N 1
ATOM 1118 C CA . THR A 1 145 ? 5.152 -51.349 -17.414 1.00 35.88 145 THR A CA 1
ATOM 1119 C C . THR A 1 145 ? 5.340 -50.037 -16.652 1.00 35.88 145 THR A C 1
ATOM 1121 O O . THR A 1 145 ? 4.464 -49.180 -16.603 1.00 35.88 145 THR A O 1
ATOM 1124 N N . SER A 1 146 ? 6.498 -49.939 -16.018 1.00 36.62 146 SER A N 1
ATOM 1125 C CA . SER A 1 146 ? 7.025 -48.871 -15.177 1.00 36.62 146 SER A CA 1
ATOM 1126 C C . SER A 1 146 ? 7.356 -47.582 -15.936 1.00 36.62 146 SER A C 1
ATOM 1128 O O . SER A 1 146 ? 8.060 -47.638 -16.941 1.00 36.62 146 SER A O 1
ATOM 1130 N N . ALA A 1 147 ? 7.004 -46.425 -15.372 1.00 41.69 147 ALA A N 1
ATOM 1131 C CA . ALA A 1 147 ? 7.677 -45.155 -15.648 1.00 41.69 147 ALA A CA 1
ATOM 1132 C C . ALA A 1 147 ? 7.682 -44.293 -14.374 1.00 41.69 147 ALA A C 1
ATOM 1134 O O . ALA A 1 147 ? 6.661 -44.135 -13.709 1.00 41.69 147 ALA A O 1
ATOM 1135 N N . GLY A 1 148 ? 8.878 -43.848 -13.986 1.00 36.91 148 GLY A N 1
ATOM 1136 C CA . GLY A 1 148 ? 9.224 -43.393 -12.644 1.00 36.91 148 GLY A CA 1
ATOM 1137 C C . GLY A 1 148 ? 8.698 -42.012 -12.254 1.00 36.91 148 GLY A C 1
ATOM 1138 O O . GLY A 1 148 ? 8.625 -41.090 -13.058 1.00 36.91 148 GLY A O 1
ATOM 1139 N N . GLN A 1 149 ? 8.398 -41.874 -10.965 1.00 40.69 149 GLN A N 1
ATOM 1140 C CA . GLN A 1 149 ? 8.212 -40.598 -10.278 1.00 40.69 149 GLN A CA 1
ATOM 1141 C C . GLN A 1 149 ? 9.560 -40.189 -9.651 1.00 40.69 149 GLN A C 1
ATOM 1143 O O . GLN A 1 149 ? 10.122 -40.989 -8.892 1.00 40.69 149 GLN A O 1
ATOM 1148 N N . PRO A 1 150 ? 10.107 -38.988 -9.914 1.00 42.44 150 PRO A N 1
ATOM 1149 C CA . PRO A 1 150 ? 11.282 -38.507 -9.200 1.00 42.44 150 PRO A CA 1
ATOM 1150 C C . PRO A 1 150 ? 10.904 -38.151 -7.755 1.00 42.44 150 PRO A C 1
ATOM 1152 O O . PRO A 1 150 ? 10.081 -37.276 -7.491 1.00 42.44 150 PRO A O 1
ATOM 1155 N N . ARG A 1 151 ? 11.509 -38.865 -6.802 1.00 46.91 151 ARG A N 1
ATOM 1156 C CA . ARG A 1 151 ? 11.410 -38.590 -5.365 1.00 46.91 151 ARG A CA 1
ATOM 1157 C C . ARG A 1 151 ? 12.360 -37.438 -5.036 1.00 46.91 151 ARG A C 1
ATOM 1159 O O . ARG A 1 151 ? 13.571 -37.630 -5.050 1.00 46.91 151 ARG A O 1
ATOM 1166 N N . PHE A 1 152 ? 11.826 -36.262 -4.715 1.00 43.69 152 PHE A N 1
ATOM 1167 C CA . PHE A 1 152 ? 12.610 -35.201 -4.084 1.00 43.69 152 PHE A CA 1
ATOM 1168 C C . PHE A 1 152 ? 12.744 -35.506 -2.589 1.00 43.69 152 PHE A C 1
ATOM 1170 O O . PHE A 1 152 ? 11.778 -35.454 -1.824 1.00 43.69 152 PHE A O 1
ATOM 1177 N N . SER A 1 153 ? 13.950 -35.8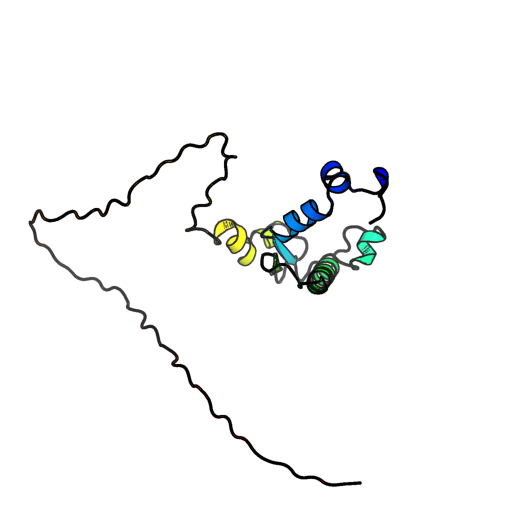93 -2.188 1.00 43.59 153 SER A N 1
ATOM 1178 C CA . SER A 1 153 ? 14.330 -36.153 -0.803 1.00 43.59 153 SER A CA 1
ATOM 1179 C C . SER A 1 153 ? 14.300 -34.851 0.001 1.00 43.59 153 SER A C 1
ATOM 1181 O O . SER A 1 153 ? 15.069 -33.932 -0.266 1.00 43.59 153 SER A O 1
ATOM 1183 N N . ARG A 1 154 ? 13.422 -34.779 1.008 1.00 43.81 154 ARG A N 1
ATOM 1184 C CA . ARG A 1 154 ? 13.435 -33.734 2.040 1.00 43.81 154 ARG A CA 1
ATOM 1185 C C . ARG A 1 154 ? 14.715 -33.865 2.872 1.00 43.81 154 ARG A C 1
ATOM 1187 O O . ARG A 1 154 ? 14.850 -34.818 3.634 1.00 43.81 154 ARG A O 1
ATOM 1194 N N . LEU A 1 155 ? 15.634 -32.910 2.743 1.00 43.41 155 LEU A N 1
ATOM 1195 C CA . LEU A 1 155 ? 16.712 -32.707 3.710 1.00 43.41 155 LEU A CA 1
ATOM 1196 C C . LEU A 1 155 ? 16.124 -32.016 4.946 1.00 43.41 155 LEU A C 1
ATOM 1198 O O . LEU A 1 155 ? 15.688 -30.870 4.896 1.00 43.41 155 LEU A O 1
ATOM 1202 N N . SER A 1 156 ? 16.066 -32.767 6.042 1.00 40.84 156 SER A N 1
ATOM 1203 C CA . SER A 1 156 ? 15.771 -32.271 7.382 1.00 40.84 156 SER A CA 1
ATOM 1204 C C . SER A 1 156 ? 17.020 -31.568 7.916 1.00 40.84 156 SER A C 1
ATOM 1206 O O . SER A 1 156 ? 18.035 -32.216 8.163 1.00 40.84 156 SER A O 1
ATOM 1208 N N . PHE A 1 157 ? 16.957 -30.246 8.085 1.00 43.38 157 PHE A N 1
ATOM 1209 C CA . PHE A 1 157 ? 17.921 -29.528 8.913 1.00 43.38 157 PHE A CA 1
ATOM 1210 C C . PHE A 1 157 ? 17.492 -29.693 10.369 1.00 43.38 157 PHE A C 1
ATOM 1212 O O . PHE A 1 157 ? 16.498 -29.125 10.820 1.00 43.38 157 PHE A O 1
ATOM 1219 N N . GLY A 1 158 ? 18.210 -30.572 11.064 1.00 39.47 158 GLY A N 1
ATOM 1220 C CA . GLY A 1 158 ? 18.048 -30.827 12.484 1.00 39.47 158 GLY A CA 1
ATOM 1221 C C . GLY A 1 158 ? 18.454 -29.618 13.324 1.00 39.47 158 GLY A C 1
ATOM 1222 O O . GLY A 1 158 ? 19.479 -28.984 13.089 1.00 39.47 158 GLY A O 1
ATOM 1223 N N . SER A 1 159 ? 17.617 -29.346 14.318 1.00 40.50 159 SER A N 1
ATOM 1224 C CA . SER A 1 159 ? 17.811 -28.427 15.436 1.00 40.50 159 SER A CA 1
ATOM 1225 C C . SER A 1 159 ? 19.190 -28.580 16.094 1.00 40.50 159 SER A C 1
ATOM 1227 O O . SER A 1 159 ? 19.467 -29.613 16.702 1.00 40.50 159 SER A O 1
ATOM 1229 N N . LEU A 1 160 ? 20.019 -27.532 16.059 1.00 43.84 160 LEU A N 1
ATOM 1230 C CA . LEU A 1 160 ? 21.141 -27.369 16.986 1.00 43.84 160 LEU A CA 1
ATOM 1231 C C . LEU A 1 160 ? 20.697 -26.455 18.127 1.00 43.84 160 LEU A C 1
ATOM 1233 O O . LEU A 1 160 ? 20.639 -25.234 18.006 1.00 43.84 160 LEU A O 1
ATOM 1237 N N . ALA A 1 161 ? 20.343 -27.099 19.235 1.00 43.62 161 ALA A N 1
ATOM 1238 C CA . ALA A 1 161 ? 20.135 -26.461 20.517 1.00 43.62 161 ALA A CA 1
ATOM 1239 C C . ALA A 1 161 ? 21.484 -26.065 21.139 1.00 43.62 161 ALA A C 1
ATOM 1241 O O . ALA A 1 161 ? 22.410 -26.869 21.178 1.00 43.62 161 ALA A O 1
ATOM 1242 N N . GLY A 1 162 ? 21.534 -24.842 21.668 1.00 35.25 162 GLY A N 1
ATOM 1243 C CA . GLY A 1 162 ? 22.157 -24.504 22.949 1.00 35.25 162 GLY A CA 1
ATOM 1244 C C . GLY A 1 162 ? 23.650 -24.778 23.143 1.00 35.25 162 GLY A C 1
ATOM 1245 O O . GLY A 1 162 ? 24.039 -25.862 23.562 1.00 35.25 162 GLY A O 1
ATOM 1246 N N . VAL A 1 163 ? 24.452 -23.713 23.076 1.00 46.56 163 VAL A N 1
ATOM 1247 C CA . VAL A 1 163 ? 25.595 -23.548 23.985 1.00 46.56 163 VAL A CA 1
ATOM 1248 C C . VAL A 1 163 ? 25.464 -22.180 24.647 1.00 46.56 163 VAL A C 1
ATOM 1250 O O . VAL A 1 163 ? 25.785 -21.150 24.064 1.00 46.56 163 VAL A O 1
ATOM 1253 N N . ALA A 1 164 ? 24.938 -22.184 25.870 1.00 41.53 164 ALA A N 1
ATOM 1254 C CA . ALA A 1 164 ? 25.095 -21.089 26.811 1.00 41.53 164 ALA A CA 1
ATOM 1255 C C . ALA A 1 164 ? 26.478 -21.228 27.458 1.00 41.53 164 ALA A C 1
ATOM 1257 O O . ALA A 1 164 ? 26.773 -22.271 28.043 1.00 41.53 164 ALA A O 1
ATOM 1258 N N . LEU A 1 165 ? 27.312 -20.190 27.375 1.00 41.31 165 LEU A N 1
ATOM 1259 C CA . LEU A 1 165 ? 28.498 -20.068 28.217 1.00 41.31 165 LEU A CA 1
ATOM 1260 C C . LEU A 1 165 ? 28.360 -18.809 29.073 1.00 41.31 165 LEU A C 1
ATOM 1262 O O . LEU A 1 165 ? 28.256 -17.694 28.569 1.00 41.31 165 LEU A O 1
ATOM 1266 N N . ALA A 1 166 ? 28.298 -19.042 30.378 1.00 40.34 166 ALA A N 1
ATOM 1267 C CA . ALA A 1 166 ? 28.226 -18.052 31.433 1.00 40.34 166 ALA A CA 1
ATOM 1268 C C . ALA A 1 166 ? 29.631 -17.666 31.931 1.00 40.34 166 ALA A C 1
ATOM 1270 O O . ALA A 1 166 ? 30.533 -18.501 31.944 1.00 40.34 166 ALA A O 1
ATOM 1271 N N . GLY A 1 167 ? 29.748 -16.439 32.451 1.00 38.56 167 GLY A N 1
ATOM 1272 C CA . GLY A 1 167 ? 30.835 -15.976 33.329 1.00 38.56 167 GLY A CA 1
ATOM 1273 C C . GLY A 1 167 ? 31.907 -15.130 32.624 1.00 38.56 167 GLY A C 1
ATOM 1274 O O . GLY A 1 167 ? 32.277 -15.420 31.499 1.00 38.56 167 GLY A O 1
ATOM 1275 N N . ALA A 1 168 ? 32.480 -14.078 33.210 1.00 45.91 168 ALA A N 1
ATOM 1276 C CA . ALA A 1 168 ? 32.306 -13.468 34.524 1.00 45.91 168 ALA A CA 1
ATOM 1277 C C . ALA A 1 168 ? 32.946 -12.055 34.539 1.00 45.91 168 ALA A C 1
ATOM 1279 O O . ALA A 1 168 ? 33.853 -11.766 33.765 1.00 45.91 168 ALA A O 1
ATOM 1280 N N . LEU A 1 169 ? 32.434 -11.221 35.451 1.00 43.66 169 LEU A N 1
ATOM 1281 C CA . LEU A 1 169 ? 32.976 -10.004 36.083 1.00 43.66 169 LEU A CA 1
ATOM 1282 C C . LEU A 1 169 ? 34.475 -9.653 35.933 1.00 43.66 169 LEU A C 1
ATOM 1284 O O . LEU A 1 169 ? 35.317 -10.474 36.269 1.00 43.66 169 LEU A O 1
ATOM 1288 N N . PHE A 1 170 ? 34.753 -8.364 35.668 1.00 43.88 170 PHE A N 1
ATOM 1289 C CA . PHE A 1 170 ? 35.805 -7.494 36.261 1.00 43.88 170 PHE A CA 1
ATOM 1290 C C . PHE A 1 170 ? 35.444 -6.032 35.879 1.00 43.88 170 PHE A C 1
ATOM 1292 O O . PHE A 1 170 ? 35.354 -5.735 34.696 1.00 43.88 170 PHE A O 1
ATOM 1299 N N . VAL A 1 171 ? 34.896 -5.160 36.741 1.00 50.34 171 VAL A N 1
ATOM 1300 C CA . VAL A 1 171 ? 35.504 -4.295 37.789 1.00 50.34 171 VAL A CA 1
ATOM 1301 C C . VAL A 1 171 ? 36.738 -3.490 37.342 1.00 50.34 171 VAL A C 1
ATOM 1303 O O . VAL A 1 171 ? 37.774 -4.074 37.050 1.00 50.34 171 VAL A O 1
ATOM 1306 N N . GLY A 1 172 ? 36.635 -2.152 37.420 1.00 45.72 172 GLY A N 1
ATOM 1307 C CA . GLY A 1 172 ? 37.751 -1.185 37.448 1.00 45.72 172 GLY A CA 1
ATOM 1308 C C . GLY A 1 172 ? 37.355 0.175 36.846 1.00 45.72 172 GLY A C 1
ATOM 1309 O O . GLY A 1 172 ? 37.314 0.298 35.632 1.00 45.72 172 GLY A O 1
ATOM 1310 N N . MET A 1 173 ? 36.802 1.118 37.621 1.00 45.19 173 MET A N 1
ATOM 1311 C CA . MET A 1 173 ? 37.501 2.197 38.360 1.00 45.19 173 MET A CA 1
ATOM 1312 C C . MET A 1 173 ? 38.274 3.187 37.471 1.00 45.19 173 MET A C 1
ATOM 1314 O O . MET A 1 173 ? 39.417 2.914 37.120 1.00 45.19 173 MET A O 1
ATOM 1318 N N . ALA A 1 174 ? 37.671 4.350 37.198 1.00 46.22 174 ALA A N 1
ATOM 1319 C CA . ALA A 1 174 ? 38.139 5.695 37.586 1.00 46.22 174 ALA A CA 1
ATOM 1320 C C . ALA A 1 174 ? 37.188 6.758 37.013 1.00 46.22 174 ALA A C 1
ATOM 1322 O O . ALA A 1 174 ? 36.867 6.664 35.809 1.00 46.22 174 ALA A O 1
#

Secondary structure (DSSP, 8-state):
-----GGGS-STTHHHHHH-HHHHHHHHHTS-EEEEEETT-------SHHHHHH-SSHHHHHHHHHHHHHTSTT-S-TTEEEEEETT-SS-HHHHHTSHHHHIIIIITTTT----------S-------------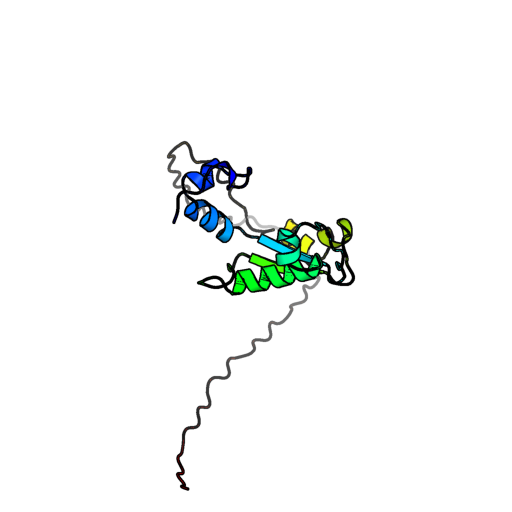------------PPP------------------------

Organism: NCBI:txid157183

pLDDT: mean 74.44, std 25.06, range [30.67, 98.38]

InterPro domains:
  IPR029058 Alpha/Beta hydrolase fold [G3DSA:3.40.50.1820] (8-118)

Foldseek 3Di:
DDQDDLVVDDPVCSVVCNVDVVVVVVVVLPDQEEAEAEPAAQDQPDPDPVSVVLHRTPRSNSVSVQVVQQPDDVGHRPSYYYHYQYPDYPDPCSRCPPPVNCCVVDVPCVVPPDDPCPPDPDDDDDPDDDDDDDDDDDDDDDDDDDDDDDDDDDDDPDDDDDDDDDDDDDDDDD